Protein AF-A0A959CDX4-F1 (afdb_monomer_lite)

Structure (mmCIF, N/CA/C/O backbone):
data_AF-A0A959CDX4-F1
#
_entry.id   AF-A0A959CDX4-F1
#
loop_
_atom_site.group_PDB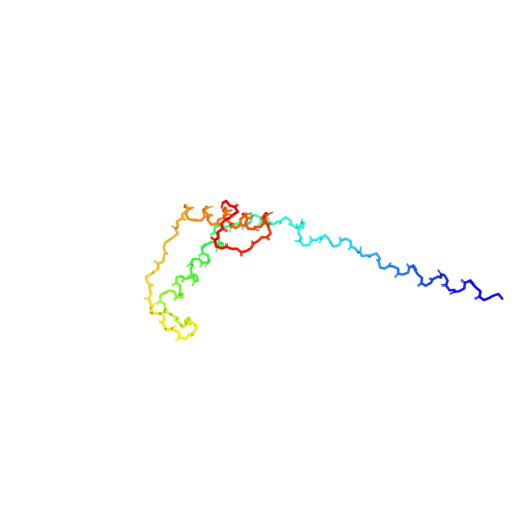
_atom_site.id
_atom_site.type_symbol
_atom_site.label_atom_id
_atom_site.label_alt_id
_atom_site.label_comp_id
_atom_site.label_asym_id
_atom_site.label_entity_id
_atom_site.label_seq_id
_atom_site.pdbx_PDB_ins_code
_atom_site.Cartn_x
_atom_site.Cartn_y
_atom_site.Cartn_z
_atom_site.occupancy
_atom_site.B_iso_or_equiv
_atom_site.auth_seq_id
_atom_site.auth_comp_id
_atom_site.auth_asym_id
_atom_site.auth_atom_id
_atom_site.pdbx_PDB_model_num
ATOM 1 N N . MET A 1 1 ? 0.668 -11.144 -73.206 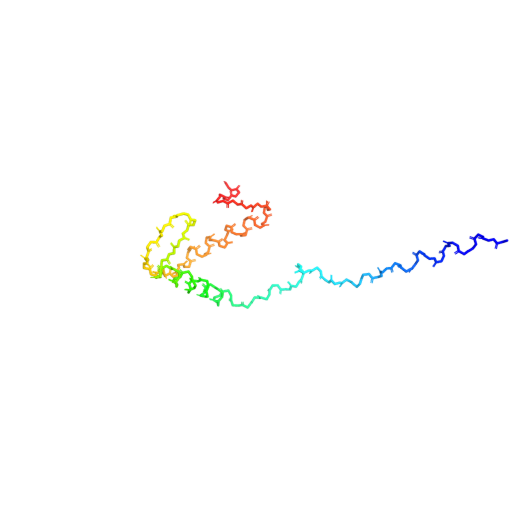1.00 53.12 1 MET A N 1
ATOM 2 C CA . MET A 1 1 ? 1.138 -10.117 -72.253 1.00 53.12 1 MET A CA 1
ATOM 3 C C . MET A 1 1 ? 0.397 -10.267 -70.920 1.00 53.12 1 MET A C 1
ATOM 5 O O . MET A 1 1 ? -0.545 -9.520 -70.701 1.00 53.12 1 MET A O 1
ATOM 9 N N . PRO A 1 2 ? 0.733 -11.250 -70.057 1.00 49.38 2 PRO A N 1
ATOM 10 C CA . PRO A 1 2 ? 0.007 -11.471 -68.804 1.00 49.38 2 PRO A CA 1
ATOM 11 C C . PRO A 1 2 ? 0.855 -11.230 -67.539 1.00 49.38 2 PRO A C 1
ATOM 13 O O . PRO A 1 2 ? 0.469 -11.658 -66.462 1.00 49.38 2 PRO A O 1
ATOM 16 N N . THR A 1 3 ? 2.011 -10.565 -67.634 1.00 53.44 3 THR A N 1
ATOM 17 C CA . THR A 1 3 ? 2.922 -10.372 -66.487 1.00 53.44 3 THR A CA 1
ATOM 18 C C . THR A 1 3 ? 2.724 -9.061 -65.723 1.00 53.44 3 THR A C 1
ATOM 20 O O . THR A 1 3 ? 3.340 -8.879 -64.681 1.00 53.44 3 THR A O 1
ATOM 23 N N . VAL A 1 4 ? 1.853 -8.153 -66.179 1.00 54.25 4 VAL A N 1
ATOM 24 C CA . VAL A 1 4 ? 1.696 -6.825 -65.547 1.00 54.25 4 VAL A CA 1
ATOM 25 C C . VAL A 1 4 ? 0.648 -6.814 -64.419 1.00 54.25 4 VAL A C 1
ATOM 27 O O . VAL A 1 4 ? 0.683 -5.937 -63.563 1.00 54.25 4 VAL A O 1
ATOM 30 N N . LEU A 1 5 ? -0.248 -7.807 -64.338 1.00 53.25 5 LEU A N 1
ATOM 31 C CA . LEU A 1 5 ? -1.352 -7.801 -63.361 1.00 53.25 5 LEU A CA 1
ATOM 32 C C . LEU A 1 5 ? -1.052 -8.447 -61.996 1.00 53.25 5 LEU A C 1
ATOM 34 O O . LEU A 1 5 ? -1.934 -8.454 -61.144 1.00 53.25 5 LEU A O 1
ATOM 38 N N . LEU A 1 6 ? 0.159 -8.962 -61.750 1.00 50.91 6 LEU A N 1
ATOM 39 C CA . LEU A 1 6 ? 0.504 -9.562 -60.449 1.00 50.91 6 LEU A CA 1
ATOM 40 C C . LEU A 1 6 ? 1.226 -8.603 -59.484 1.00 50.91 6 LEU A C 1
ATOM 42 O O . LEU A 1 6 ? 1.453 -8.963 -58.335 1.00 50.91 6 LEU A O 1
ATOM 46 N N . PHE A 1 7 ? 1.578 -7.388 -59.919 1.00 52.66 7 PHE A N 1
ATOM 47 C CA . PHE A 1 7 ? 2.364 -6.444 -59.106 1.00 52.66 7 PHE A CA 1
ATOM 48 C C . PHE A 1 7 ? 1.547 -5.311 -58.461 1.00 52.66 7 PHE A C 1
ATOM 50 O O . PHE A 1 7 ? 2.089 -4.529 -57.688 1.00 52.66 7 PHE A O 1
ATOM 57 N N . ALA A 1 8 ? 0.242 -5.217 -58.739 1.00 53.41 8 ALA A N 1
ATOM 58 C CA . ALA A 1 8 ? -0.607 -4.136 -58.223 1.00 53.41 8 ALA A CA 1
ATOM 59 C C . ALA A 1 8 ? -1.378 -4.490 -56.934 1.00 53.41 8 ALA A C 1
ATOM 61 O O . ALA A 1 8 ? -2.006 -3.617 -56.343 1.00 53.41 8 ALA A O 1
ATOM 62 N N . LEU A 1 9 ? -1.314 -5.741 -56.460 1.00 54.28 9 LEU A N 1
ATOM 63 C CA . LEU A 1 9 ? -2.009 -6.198 -55.246 1.00 54.28 9 LEU A CA 1
ATOM 64 C C . LEU A 1 9 ? -1.073 -6.326 -54.026 1.00 54.28 9 LEU A C 1
ATOM 66 O O . LEU A 1 9 ? -1.323 -7.126 -53.134 1.00 54.28 9 LEU A O 1
ATOM 70 N N . ALA A 1 10 ? 0.022 -5.561 -53.997 1.00 56.72 10 ALA A N 1
ATOM 71 C CA . ALA A 1 10 ? 0.967 -5.512 -52.873 1.00 56.72 10 ALA A CA 1
ATOM 72 C C . ALA A 1 10 ? 1.058 -4.122 -52.208 1.00 56.72 10 ALA A C 1
ATOM 74 O O . ALA A 1 10 ? 1.869 -3.929 -51.309 1.00 56.72 10 ALA A O 1
ATOM 75 N N . LEU A 1 11 ? 0.238 -3.150 -52.636 1.00 57.56 11 LEU A N 1
ATOM 76 C CA . LEU A 1 11 ? 0.255 -1.775 -52.111 1.00 57.56 11 LEU A CA 1
ATOM 77 C C . LEU A 1 11 ? -0.997 -1.379 -51.312 1.00 57.56 11 LEU A C 1
ATOM 79 O O . LEU A 1 11 ? -1.047 -0.267 -50.802 1.00 57.56 11 LEU A O 1
ATOM 83 N N . LEU A 1 12 ? -1.947 -2.296 -51.073 1.00 54.59 12 LEU A N 1
ATOM 84 C CA . LEU A 1 12 ? -2.836 -2.195 -49.901 1.00 54.59 12 LEU A CA 1
ATOM 85 C C . LEU A 1 12 ? -2.094 -2.694 -48.647 1.00 54.59 12 LEU A C 1
ATOM 87 O O . LEU A 1 12 ? -2.584 -3.510 -47.871 1.00 54.59 12 LEU A O 1
ATOM 91 N N . ALA A 1 13 ? -0.868 -2.207 -48.462 1.00 52.81 13 ALA A N 1
ATOM 92 C CA . ALA A 1 13 ? -0.248 -2.196 -47.156 1.00 52.81 13 ALA A CA 1
ATOM 93 C C . ALA A 1 13 ? -1.078 -1.226 -46.313 1.00 52.81 13 ALA A C 1
ATOM 95 O O . ALA A 1 13 ? -1.202 -0.050 -46.652 1.00 52.81 13 ALA A O 1
ATOM 96 N N . CYS A 1 14 ? -1.697 -1.725 -45.246 1.00 50.00 14 CYS A N 1
ATOM 97 C CA . CYS A 1 14 ? -2.297 -0.867 -44.243 1.00 50.00 14 CYS A CA 1
ATOM 98 C C . CYS A 1 14 ? -1.223 0.120 -43.772 1.00 50.00 14 CYS A C 1
ATOM 100 O O . CYS A 1 14 ? -0.290 -0.281 -43.076 1.00 50.00 14 CYS A O 1
ATOM 102 N N . SER A 1 15 ? -1.354 1.404 -44.109 1.00 57.44 15 SER A N 1
ATOM 103 C CA . SER A 1 15 ? -0.799 2.446 -43.255 1.00 57.44 15 SER A CA 1
ATOM 104 C C . SER A 1 15 ? -1.489 2.256 -41.916 1.00 57.44 15 SER A C 1
ATOM 106 O O . SER A 1 15 ? -2.644 2.642 -41.745 1.00 57.44 15 SER A O 1
ATOM 108 N N . LYS A 1 16 ? -0.827 1.545 -41.001 1.00 50.75 16 LYS A N 1
ATOM 109 C CA . LYS A 1 16 ? -1.197 1.545 -39.595 1.00 50.75 16 LYS A CA 1
ATOM 110 C C . LYS A 1 16 ? -1.146 3.030 -39.230 1.00 50.75 16 LYS A C 1
ATOM 112 O O . LYS A 1 16 ? -0.061 3.600 -39.342 1.00 50.75 16 LYS A O 1
ATOM 117 N N 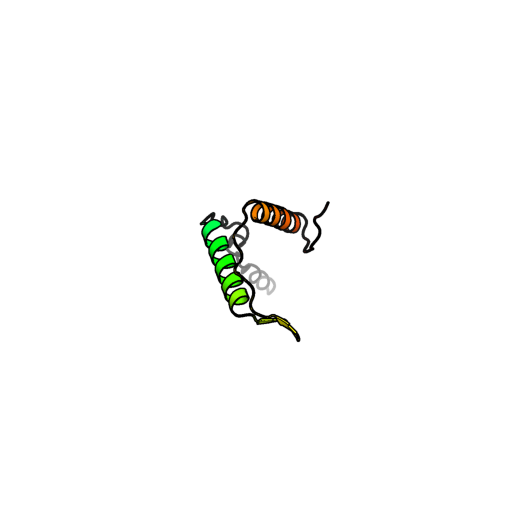. PRO A 1 17 ? -2.271 3.702 -38.920 1.00 51.53 17 PRO A N 1
ATOM 118 C CA . PRO A 1 17 ? -2.136 4.971 -38.233 1.00 51.53 17 PRO A CA 1
ATOM 119 C C . PRO A 1 17 ? -1.255 4.657 -37.028 1.00 51.53 17 PRO A C 1
ATOM 121 O O . PRO A 1 17 ? -1.483 3.629 -36.376 1.00 51.53 17 PRO A O 1
ATOM 124 N N . ASP A 1 18 ? -0.214 5.454 -36.805 1.00 56.12 18 ASP A N 1
ATOM 125 C CA . ASP A 1 18 ? 0.535 5.433 -35.558 1.00 56.12 18 ASP A CA 1
ATOM 126 C C . ASP A 1 18 ? -0.464 5.786 -34.452 1.00 56.12 18 ASP A C 1
ATOM 128 O O . ASP A 1 18 ? -0.618 6.929 -34.034 1.00 56.12 18 ASP A O 1
ATOM 132 N N . LEU A 1 19 ? -1.239 4.785 -34.035 1.00 49.59 19 LEU A N 1
ATOM 133 C CA . LEU A 1 19 ? -1.841 4.740 -32.730 1.00 49.59 19 LEU A CA 1
ATOM 134 C C . LEU A 1 19 ? -0.619 4.726 -3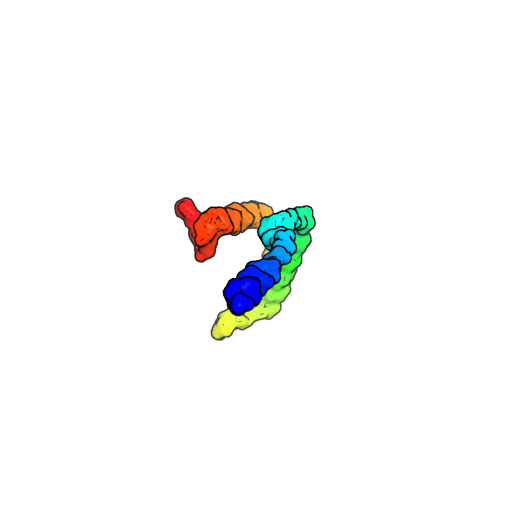1.838 1.00 49.59 19 LEU A C 1
ATOM 136 O O . LEU A 1 19 ? 0.077 3.706 -31.774 1.00 49.59 19 LEU A O 1
ATOM 140 N N . ALA A 1 20 ? -0.317 5.897 -31.278 1.00 55.28 20 ALA A N 1
ATOM 141 C CA . ALA A 1 20 ? 0.643 6.048 -30.210 1.00 55.28 20 ALA A CA 1
ATOM 142 C C . ALA A 1 20 ? 0.549 4.805 -29.325 1.00 55.28 20 ALA A C 1
ATOM 144 O O . ALA A 1 20 ? -0.546 4.339 -28.983 1.00 55.28 20 ALA A O 1
ATOM 145 N N . SER A 1 21 ? 1.705 4.201 -29.065 1.00 54.12 21 SER A N 1
ATOM 146 C CA . SER A 1 21 ? 1.784 3.087 -28.136 1.00 54.12 21 SER A CA 1
ATOM 147 C C . SER A 1 21 ? 1.016 3.485 -26.870 1.00 54.12 21 SER A C 1
ATOM 149 O O . SER A 1 21 ? 1.197 4.614 -26.414 1.00 54.12 21 SER A O 1
ATOM 151 N N . PRO A 1 22 ? 0.215 2.600 -26.246 1.00 53.88 22 PRO A N 1
ATOM 152 C CA . PRO A 1 22 ? -0.412 2.894 -24.952 1.00 53.88 22 PRO A CA 1
ATOM 153 C C . PRO A 1 22 ? 0.603 3.286 -23.859 1.00 53.88 22 PRO A C 1
ATOM 155 O O . PRO A 1 22 ? 0.214 3.651 -22.757 1.00 53.88 22 PRO A O 1
ATOM 158 N N . ALA A 1 23 ? 1.902 3.159 -24.153 1.00 56.81 23 ALA A N 1
ATOM 159 C CA . ALA A 1 23 ? 3.028 3.561 -23.329 1.00 56.81 23 ALA A CA 1
ATOM 160 C C . ALA A 1 23 ? 3.437 5.047 -23.449 1.00 56.81 23 ALA A C 1
ATOM 162 O O . ALA A 1 23 ? 4.222 5.486 -22.615 1.00 56.81 23 ALA A O 1
ATOM 163 N N . ASP A 1 24 ? 2.945 5.799 -24.444 1.00 56.12 24 ASP A N 1
ATOM 164 C CA . ASP A 1 24 ? 3.271 7.228 -24.648 1.00 56.12 24 ASP A CA 1
ATOM 165 C C . ASP A 1 24 ? 2.146 8.183 -24.224 1.00 56.12 24 ASP A C 1
ATOM 167 O O . ASP A 1 24 ? 2.311 9.404 -24.276 1.00 56.12 24 ASP A O 1
ATOM 171 N N . GLU A 1 25 ? 1.007 7.657 -23.765 1.00 55.25 25 GLU A N 1
ATOM 172 C CA . GLU A 1 25 ? 0.025 8.499 -23.088 1.00 55.25 25 GLU A CA 1
ATOM 173 C C . GLU A 1 25 ? 0.666 9.021 -21.795 1.00 55.25 25 GLU A C 1
ATOM 175 O O . GLU A 1 25 ? 1.180 8.217 -21.004 1.00 55.25 25 GLU A O 1
ATOM 180 N N . PRO A 1 26 ? 0.664 10.346 -21.547 1.00 50.12 26 PRO A N 1
ATOM 181 C CA . PRO A 1 26 ? 1.106 10.867 -20.270 1.00 50.12 26 PRO A CA 1
ATOM 182 C C . PRO A 1 26 ? 0.244 10.185 -19.215 1.00 50.12 26 PRO A C 1
ATOM 184 O O . PRO A 1 26 ? -0.968 10.396 -19.174 1.00 50.12 26 PRO A O 1
ATOM 187 N N . VAL A 1 27 ? 0.863 9.328 -18.392 1.00 54.00 27 VAL A N 1
ATOM 188 C CA . VAL A 1 27 ? 0.238 8.811 -17.176 1.00 54.00 27 VAL A CA 1
ATOM 189 C C . VAL A 1 27 ? -0.270 10.039 -16.456 1.00 54.00 27 VAL A C 1
ATOM 191 O O . VAL A 1 27 ? 0.518 10.850 -15.967 1.00 54.00 27 VAL A O 1
ATOM 194 N N . ALA A 1 28 ? -1.588 10.208 -16.503 1.00 51.62 28 ALA A N 1
ATOM 195 C CA . ALA A 1 28 ? -2.266 11.309 -15.879 1.00 51.62 28 ALA A CA 1
ATOM 196 C C . ALA A 1 28 ? -1.806 11.308 -14.422 1.00 51.62 28 ALA A C 1
ATOM 198 O O . ALA A 1 28 ? -2.077 10.378 -13.658 1.00 51.62 28 ALA A O 1
ATOM 199 N N . THR A 1 29 ? -1.019 12.318 -14.066 1.00 50.06 29 THR A N 1
ATOM 200 C CA . THR A 1 29 ? -0.649 12.645 -12.696 1.00 50.06 29 THR A CA 1
ATOM 201 C C . THR A 1 29 ? -1.881 13.218 -12.015 1.00 50.06 29 THR A C 1
ATOM 203 O O . THR A 1 29 ? -1.903 14.375 -11.622 1.00 50.06 29 THR A O 1
ATOM 206 N N . GLU A 1 30 ? -2.927 12.413 -11.921 1.00 50.75 30 GLU A N 1
ATOM 207 C CA . GLU A 1 30 ? -4.155 12.741 -11.226 1.00 50.75 30 GLU A CA 1
ATOM 208 C C . GLU A 1 30 ? -4.152 11.873 -9.964 1.00 50.75 30 GLU A C 1
ATOM 210 O O . GLU A 1 30 ? -4.316 10.654 -10.003 1.00 50.75 30 GLU A O 1
ATOM 215 N N . GLU A 1 31 ? -3.873 12.516 -8.830 1.00 54.19 31 GLU A N 1
ATOM 216 C CA . GLU A 1 31 ? -4.291 12.058 -7.506 1.00 54.19 31 GLU A CA 1
ATOM 217 C C . GLU A 1 31 ? -3.819 10.654 -7.072 1.00 54.19 31 GLU A C 1
ATOM 219 O O . GLU A 1 31 ? -4.614 9.786 -6.701 1.00 54.19 31 GLU A O 1
ATOM 224 N N . SER A 1 32 ? -2.500 10.437 -6.962 1.00 57.69 32 SER A N 1
ATOM 225 C CA . SER A 1 32 ? -1.984 9.248 -6.244 1.00 57.69 32 SER A CA 1
ATOM 226 C C . SER A 1 32 ? -2.548 9.126 -4.812 1.00 57.69 32 SER A C 1
ATOM 228 O O . SER A 1 32 ? -2.672 8.020 -4.285 1.00 57.69 32 SER A O 1
ATOM 230 N N . GLY A 1 33 ? -2.953 10.250 -4.201 1.00 62.16 33 GLY A N 1
ATOM 231 C CA . GLY A 1 33 ? -3.636 10.289 -2.906 1.00 62.16 33 GLY A CA 1
ATOM 232 C C . GLY A 1 33 ? -5.050 9.697 -2.937 1.00 62.16 33 GLY A C 1
ATOM 233 O O . GLY A 1 33 ? -5.453 9.035 -1.977 1.00 62.16 33 GLY A O 1
ATOM 234 N N . GLY A 1 34 ? -5.775 9.859 -4.048 1.00 84.44 34 GLY A N 1
ATOM 235 C CA . GLY A 1 34 ? -7.105 9.284 -4.240 1.00 84.44 34 GLY A CA 1
ATOM 236 C C . GLY A 1 34 ? -7.051 7.764 -4.362 1.00 84.44 34 GLY A C 1
ATOM 237 O O . GLY A 1 34 ? -7.796 7.063 -3.674 1.00 84.44 34 GLY A O 1
ATOM 238 N N . LEU A 1 35 ? -6.123 7.247 -5.173 1.00 88.88 35 LEU A N 1
ATOM 239 C CA . LEU A 1 35 ? -5.946 5.803 -5.349 1.00 88.88 35 LEU A CA 1
ATOM 240 C C . LEU A 1 35 ? -5.461 5.118 -4.063 1.00 88.88 35 LEU A C 1
ATOM 242 O O . LEU A 1 35 ? -5.986 4.073 -3.684 1.00 88.88 35 LEU A O 1
ATOM 246 N N . ALA A 1 36 ? -4.491 5.715 -3.364 1.00 91.25 36 ALA A N 1
ATOM 247 C CA . ALA A 1 36 ? -3.983 5.187 -2.098 1.00 91.25 36 ALA A CA 1
ATOM 248 C C . ALA A 1 36 ? -5.085 5.074 -1.032 1.00 91.25 36 ALA A C 1
ATOM 250 O O . ALA A 1 36 ? -5.191 4.053 -0.348 1.00 91.25 36 ALA A O 1
ATOM 251 N N . SER A 1 37 ? -5.923 6.108 -0.922 1.00 93.62 37 SER A N 1
ATOM 252 C CA . SER A 1 37 ? -7.054 6.135 0.010 1.00 93.62 37 SER A CA 1
ATOM 253 C C . SER A 1 37 ? -8.088 5.060 -0.322 1.00 93.62 37 SER A C 1
ATOM 255 O O . SER A 1 37 ? -8.518 4.336 0.574 1.00 93.62 37 SER A O 1
ATOM 257 N N . GLN A 1 38 ? -8.438 4.908 -1.604 1.00 96.38 38 GLN A N 1
ATOM 258 C CA . GLN A 1 38 ? -9.365 3.868 -2.064 1.00 96.38 38 GLN A CA 1
ATOM 259 C C . GLN A 1 38 ? -8.821 2.466 -1.771 1.00 96.38 38 GLN A C 1
ATOM 261 O O . GLN A 1 38 ? -9.512 1.651 -1.167 1.00 96.38 38 GLN A O 1
ATOM 266 N N . MET A 1 39 ? -7.555 2.206 -2.106 1.00 96.31 39 MET A N 1
ATOM 267 C CA . MET A 1 39 ? -6.908 0.923 -1.821 1.00 96.31 39 MET A CA 1
ATOM 268 C C . MET A 1 39 ? -6.938 0.593 -0.321 1.00 96.31 39 MET A C 1
ATOM 270 O O . MET A 1 39 ? -7.274 -0.529 0.056 1.00 96.31 39 MET A O 1
ATOM 274 N N . LEU A 1 40 ? -6.598 1.554 0.548 1.00 97.75 40 LEU A N 1
ATOM 275 C CA . LEU A 1 40 ? -6.624 1.334 1.996 1.00 97.75 40 LEU A CA 1
ATOM 276 C C . LEU A 1 40 ? -8.047 1.069 2.511 1.00 97.75 40 LEU A C 1
ATOM 278 O O . LEU A 1 40 ? -8.217 0.212 3.379 1.00 97.75 40 LEU A O 1
ATOM 282 N N . ALA A 1 41 ? -9.051 1.775 1.984 1.00 97.75 41 ALA A N 1
ATOM 283 C CA . ALA A 1 41 ? -10.448 1.576 2.360 1.00 97.75 41 ALA A CA 1
ATOM 284 C C . ALA A 1 41 ? -10.919 0.147 2.047 1.00 97.75 41 ALA A C 1
ATOM 286 O O . ALA A 1 41 ? -11.436 -0.529 2.934 1.00 97.75 41 ALA A O 1
ATOM 287 N N . GLU A 1 42 ? -10.651 -0.348 0.838 1.00 97.75 42 GLU A N 1
ATOM 288 C CA . GLU A 1 42 ? -11.015 -1.713 0.431 1.00 97.75 42 GLU A CA 1
ATOM 289 C C . GLU A 1 42 ? -10.287 -2.782 1.259 1.00 97.75 42 GLU A C 1
ATOM 291 O O . GLU A 1 42 ? -10.883 -3.764 1.714 1.00 97.75 42 GLU A O 1
ATOM 296 N N . VAL A 1 43 ? -8.993 -2.575 1.531 1.00 97.00 43 VAL A N 1
ATOM 297 C CA . VAL A 1 43 ? -8.224 -3.472 2.408 1.00 97.00 43 VAL A CA 1
ATOM 298 C C . VAL A 1 43 ? -8.829 -3.504 3.811 1.00 97.00 43 VAL A C 1
ATOM 300 O O . VAL A 1 43 ? -8.971 -4.582 4.391 1.00 97.00 43 VAL A O 1
ATOM 303 N N . ASN A 1 44 ? -9.198 -2.351 4.366 1.00 98.25 44 ASN A N 1
ATOM 304 C CA . ASN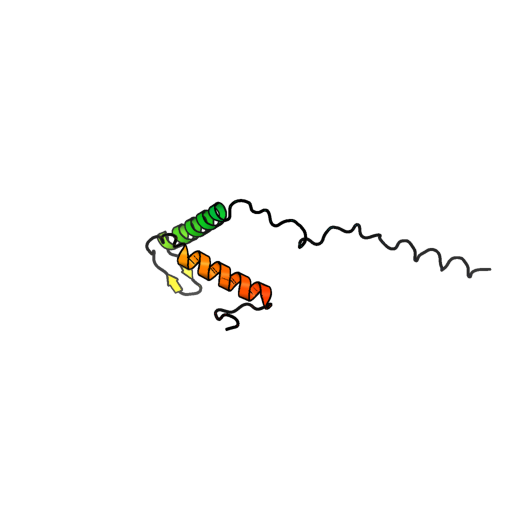 A 1 44 ? -9.796 -2.281 5.695 1.00 98.25 44 ASN A CA 1
ATOM 305 C C . ASN A 1 44 ? -11.192 -2.915 5.742 1.00 98.25 44 ASN A C 1
ATOM 307 O O . ASN A 1 44 ? -11.465 -3.641 6.694 1.00 98.25 44 ASN A O 1
ATOM 311 N N . ALA A 1 45 ? -12.015 -2.766 4.701 1.00 97.75 45 ALA A N 1
ATOM 312 C CA . ALA A 1 45 ? -13.315 -3.436 4.616 1.00 97.75 45 ALA A CA 1
ATOM 313 C C . ALA A 1 45 ? -13.184 -4.974 4.680 1.00 97.75 45 ALA A C 1
ATOM 315 O O . ALA A 1 45 ? -13.911 -5.648 5.419 1.00 97.75 45 ALA A O 1
ATOM 316 N N . LEU A 1 46 ? -12.205 -5.546 3.967 1.00 96.81 46 LEU A N 1
ATOM 317 C CA . LEU A 1 46 ? -11.902 -6.982 4.044 1.00 96.81 46 LEU A CA 1
ATOM 318 C C . LEU A 1 46 ? -11.340 -7.394 5.410 1.00 96.81 46 LEU A C 1
ATOM 320 O O . LEU A 1 46 ? -11.657 -8.472 5.916 1.00 96.81 46 LEU A O 1
ATOM 324 N N . ARG A 1 47 ? -10.498 -6.555 6.025 1.00 97.94 47 ARG A N 1
ATOM 325 C CA . ARG A 1 47 ? -9.946 -6.833 7.358 1.00 97.94 47 ARG A CA 1
ATOM 326 C C . ARG A 1 47 ? -11.032 -6.859 8.421 1.00 97.94 47 ARG A C 1
ATOM 328 O O . ARG A 1 47 ? -11.040 -7.781 9.226 1.00 97.94 47 ARG A O 1
ATOM 335 N N . GLU A 1 48 ? -11.945 -5.898 8.412 1.00 97.94 48 GLU A N 1
ATOM 336 C CA . GLU A 1 48 ? -13.017 -5.788 9.407 1.00 97.94 48 GLU A CA 1
ATOM 337 C C . GLU A 1 48 ? -14.013 -6.948 9.335 1.00 97.94 48 GLU A C 1
ATOM 339 O O . GLU A 1 48 ? -14.537 -7.381 10.358 1.00 97.94 48 GLU A O 1
ATOM 344 N N . THR A 1 49 ? -14.252 -7.486 8.140 1.00 97.06 49 THR A N 1
ATOM 345 C CA . THR A 1 49 ? -15.188 -8.602 7.935 1.00 97.06 49 THR A CA 1
ATOM 346 C C . THR A 1 49 ? -14.533 -9.976 8.099 1.00 97.06 49 THR A C 1
ATOM 348 O O . THR A 1 49 ? -15.210 -10.947 8.449 1.00 97.06 49 THR A O 1
ATOM 351 N N . GLY A 1 50 ? -13.214 -10.068 7.907 1.00 95.56 50 GLY A N 1
ATOM 352 C CA . GLY A 1 50 ? -12.517 -11.346 7.790 1.00 95.56 50 GLY A CA 1
ATOM 353 C C . GLY A 1 50 ? -12.825 -12.035 6.457 1.00 95.56 50 GLY A C 1
ATOM 354 O O . GLY A 1 50 ? -13.766 -11.693 5.741 1.00 95.56 50 GLY A O 1
ATOM 355 N N . CYS A 1 51 ? -12.013 -13.019 6.077 1.00 95.81 51 CYS A N 1
ATOM 356 C CA . CYS A 1 51 ? -12.193 -13.697 4.795 1.00 95.81 51 CYS A CA 1
ATOM 357 C C . CYS A 1 51 ? -11.619 -15.114 4.781 1.00 95.81 51 CYS A C 1
ATOM 359 O O . CYS A 1 51 ? -10.821 -15.519 5.629 1.00 95.81 51 CYS A O 1
ATOM 361 N N . ARG A 1 52 ? -12.029 -15.896 3.779 1.00 96.50 52 ARG A N 1
ATOM 362 C CA . ARG A 1 52 ? -11.431 -17.200 3.496 1.00 96.50 52 ARG A CA 1
ATOM 363 C C . ARG A 1 52 ? -10.294 -17.029 2.489 1.00 96.50 52 ARG A C 1
ATOM 365 O O . ARG A 1 52 ? -10.538 -16.769 1.316 1.00 96.50 52 ARG A O 1
ATOM 372 N N . CYS A 1 53 ? -9.057 -17.210 2.942 1.00 92.62 53 CYS A N 1
ATOM 373 C CA . CYS A 1 53 ? -7.863 -17.176 2.100 1.00 92.62 53 CYS A CA 1
ATOM 374 C C . CYS A 1 53 ? -7.476 -18.612 1.723 1.00 92.62 53 CYS A C 1
ATOM 376 O O . CYS A 1 53 ? -6.877 -19.344 2.517 1.00 92.62 53 CYS A O 1
ATOM 378 N N . GLY A 1 54 ? -7.864 -19.044 0.521 1.00 94.12 54 GLY A N 1
ATOM 379 C CA . GLY A 1 54 ? -7.701 -20.432 0.084 1.00 94.12 54 GLY A CA 1
ATOM 380 C C . GLY A 1 54 ? -8.531 -21.392 0.944 1.00 94.12 54 GLY A C 1
ATOM 381 O O . GLY A 1 54 ? -9.755 -21.288 1.021 1.00 94.12 54 GLY A O 1
ATOM 382 N N . THR A 1 55 ? -7.882 -22.339 1.620 1.00 96.69 55 THR A N 1
ATOM 383 C CA . THR A 1 55 ? -8.570 -23.285 2.516 1.00 96.69 55 THR A CA 1
ATOM 384 C C . THR A 1 55 ? -8.711 -22.780 3.952 1.00 96.69 55 THR A C 1
ATOM 386 O O . THR A 1 55 ? -9.458 -23.385 4.721 1.00 96.69 55 THR A O 1
ATOM 389 N N . ARG A 1 56 ? -8.053 -21.672 4.318 1.00 97.69 56 ARG A N 1
ATOM 390 C CA . ARG A 1 56 ? -7.986 -21.168 5.694 1.00 97.69 56 ARG A CA 1
ATOM 391 C C . ARG A 1 56 ? -8.949 -20.005 5.926 1.00 97.69 56 ARG A C 1
ATOM 393 O O . ARG A 1 56 ? -9.010 -19.071 5.133 1.00 97.69 56 ARG A O 1
ATOM 400 N N . TRP A 1 57 ? -9.657 -20.040 7.053 1.00 97.25 57 TRP A N 1
ATOM 401 C CA . TRP A 1 57 ? -10.399 -18.886 7.560 1.00 97.25 57 TRP A CA 1
ATOM 402 C C . TRP A 1 57 ? -9.458 -17.911 8.276 1.00 97.25 57 TRP A C 1
ATOM 404 O O . TRP A 1 57 ? -8.681 -18.320 9.145 1.00 97.25 57 TRP A O 1
ATOM 414 N N . MET A 1 58 ? -9.539 -16.634 7.908 1.00 97.19 58 MET A N 1
ATOM 415 C CA . MET A 1 58 ? -8.845 -15.523 8.550 1.00 97.19 58 MET A CA 1
ATOM 416 C C . MET A 1 58 ? -9.899 -14.657 9.259 1.00 97.19 58 MET A C 1
ATOM 418 O O . MET A 1 58 ? -10.747 -14.079 8.577 1.00 97.19 58 MET A O 1
ATOM 422 N N . PRO A 1 59 ? -9.898 -14.590 10.605 1.00 97.88 59 PRO A N 1
ATOM 423 C CA . PRO A 1 59 ? -10.904 -13.834 11.346 1.00 97.88 59 PRO A CA 1
ATOM 424 C C . PRO A 1 59 ? -10.753 -12.316 11.134 1.00 97.88 59 PRO A C 1
ATOM 426 O O . PRO A 1 59 ? -9.684 -11.872 10.702 1.00 97.88 59 PRO A O 1
ATOM 429 N N . PRO A 1 60 ? -11.789 -11.526 11.483 1.00 98.38 60 PRO A N 1
ATOM 430 C CA . PRO A 1 60 ? -11.719 -10.070 11.524 1.00 98.38 60 PRO A CA 1
ATOM 431 C C . PRO A 1 60 ? -10.458 -9.529 12.209 1.00 98.38 60 PRO A C 1
ATOM 433 O O . PRO A 1 60 ? -10.027 -10.041 13.246 1.00 98.38 60 PRO A O 1
ATOM 436 N N . ALA A 1 61 ? -9.891 -8.465 11.648 1.00 98.00 61 ALA A N 1
ATOM 437 C CA . ALA A 1 61 ? -8.710 -7.771 12.137 1.00 98.00 61 ALA A CA 1
ATOM 438 C C . ALA A 1 61 ? -8.943 -6.247 12.171 1.00 98.00 61 ALA A C 1
ATOM 440 O O . ALA A 1 61 ? -9.671 -5.725 11.328 1.00 98.00 61 ALA A O 1
ATOM 441 N N . PRO A 1 62 ? -8.294 -5.505 13.092 1.00 98.31 62 PRO A N 1
ATOM 442 C CA . PRO A 1 62 ? -8.439 -4.051 13.167 1.00 98.31 62 PRO A CA 1
ATOM 443 C C . PRO A 1 62 ? -8.024 -3.341 11.873 1.00 98.31 62 PRO A C 1
ATOM 445 O O . PRO A 1 62 ? -7.091 -3.786 11.193 1.00 98.31 62 PRO A O 1
ATOM 448 N N . ALA A 1 63 ? -8.660 -2.210 11.571 1.00 98.06 63 ALA A N 1
ATOM 449 C CA . ALA A 1 63 ? -8.293 -1.356 10.446 1.00 98.06 63 ALA A CA 1
ATOM 450 C C . ALA A 1 63 ? -6.831 -0.874 10.538 1.00 98.06 63 ALA A C 1
ATOM 452 O O . ALA A 1 63 ? -6.300 -0.610 11.620 1.00 98.06 63 ALA A O 1
ATOM 453 N N . LEU A 1 64 ? -6.173 -0.770 9.386 1.00 98.12 64 LEU A N 1
ATOM 454 C CA . LEU A 1 64 ? -4.841 -0.194 9.242 1.00 98.12 64 LEU A CA 1
ATOM 455 C C . LEU A 1 64 ? -4.932 1.319 9.045 1.00 98.12 64 LEU A C 1
ATOM 457 O O . LEU A 1 64 ? -5.869 1.825 8.424 1.00 98.12 64 LEU A O 1
ATOM 461 N N . SER A 1 65 ? -3.903 2.026 9.504 1.00 97.25 65 SER A N 1
ATOM 462 C CA . SER A 1 65 ? -3.666 3.429 9.177 1.00 97.25 65 SER A CA 1
ATOM 463 C C . SER A 1 65 ? -2.585 3.563 8.106 1.00 97.25 65 SER A C 1
ATOM 465 O O . SER A 1 65 ? -1.668 2.744 8.000 1.00 97.25 65 SER A O 1
ATOM 467 N N . TRP A 1 66 ? -2.690 4.614 7.295 1.00 96.50 66 TRP A N 1
ATOM 468 C CA . TRP A 1 66 ? -1.681 4.915 6.287 1.00 96.50 66 TRP A CA 1
ATOM 469 C C . TRP A 1 66 ? -0.351 5.327 6.929 1.00 96.50 66 TRP A C 1
ATOM 471 O O . TRP A 1 66 ? -0.323 6.087 7.898 1.00 96.50 66 TRP A O 1
ATOM 481 N N . ASN A 1 67 ? 0.763 4.883 6.343 1.00 96.69 67 ASN A N 1
ATOM 482 C CA . ASN A 1 67 ? 2.104 5.307 6.732 1.00 96.69 67 ASN A CA 1
ATOM 483 C C . ASN A 1 67 ? 2.898 5.760 5.500 1.00 96.69 67 ASN A C 1
ATOM 485 O O . ASN A 1 67 ? 3.252 4.959 4.634 1.00 96.69 67 ASN A O 1
ATOM 489 N N . THR A 1 68 ? 3.231 7.050 5.452 1.00 95.12 68 THR A N 1
ATOM 490 C CA . THR A 1 68 ? 3.923 7.666 4.311 1.00 95.12 68 THR A CA 1
ATOM 491 C C . THR A 1 68 ? 5.321 7.092 4.067 1.00 95.12 68 THR A C 1
ATOM 493 O O . THR A 1 68 ? 5.758 7.018 2.919 1.00 95.12 68 THR A O 1
ATOM 496 N N . GLN A 1 69 ? 6.032 6.648 5.109 1.00 97.56 69 GLN A N 1
ATOM 497 C CA . GLN A 1 69 ? 7.355 6.036 4.945 1.00 97.56 69 GLN A CA 1
ATOM 498 C C . GLN A 1 69 ? 7.244 4.677 4.243 1.00 97.56 69 GLN A C 1
ATOM 500 O O . GLN A 1 69 ? 7.983 4.422 3.293 1.00 97.56 69 GLN A O 1
ATOM 505 N N . LEU A 1 70 ? 6.269 3.852 4.640 1.00 97.12 70 LEU A N 1
ATOM 506 C CA . LEU A 1 70 ? 5.998 2.567 3.985 1.00 97.12 70 LEU A CA 1
ATOM 507 C C . LEU A 1 70 ? 5.542 2.753 2.535 1.00 97.12 70 LEU A C 1
ATOM 509 O O . LEU A 1 70 ? 6.018 2.048 1.651 1.00 97.12 70 LEU A O 1
ATOM 513 N N . ALA A 1 71 ? 4.687 3.742 2.269 1.00 95.56 71 ALA A N 1
ATOM 514 C CA . ALA A 1 71 ? 4.252 4.060 0.911 1.00 95.56 71 ALA A CA 1
ATOM 515 C C . ALA A 1 71 ? 5.423 4.469 0.003 1.00 95.56 71 ALA A C 1
ATOM 517 O O . ALA A 1 71 ? 5.540 4.007 -1.133 1.00 95.56 71 ALA A O 1
ATOM 518 N N . ASN A 1 72 ? 6.331 5.303 0.518 1.00 95.81 72 ASN A N 1
ATOM 519 C CA . ASN A 1 72 ? 7.533 5.700 -0.207 1.00 95.81 72 ASN A CA 1
ATOM 520 C C . ASN A 1 72 ? 8.461 4.505 -0.477 1.00 95.81 72 ASN A C 1
ATOM 522 O O . ASN A 1 72 ? 9.014 4.417 -1.574 1.00 95.81 72 ASN A O 1
ATOM 526 N N . ALA A 1 73 ? 8.622 3.591 0.485 1.00 96.88 73 ALA A N 1
ATOM 527 C CA . ALA A 1 73 ? 9.399 2.366 0.300 1.00 96.88 73 ALA A CA 1
ATOM 528 C C . ALA A 1 73 ? 8.773 1.451 -0.768 1.00 96.88 73 ALA A C 1
ATOM 530 O O . ALA A 1 73 ? 9.462 1.040 -1.699 1.00 96.88 73 ALA A O 1
ATOM 531 N N . ALA A 1 74 ? 7.457 1.222 -0.704 1.00 95.88 74 ALA A N 1
ATOM 532 C CA . ALA A 1 74 ? 6.724 0.429 -1.690 1.00 95.88 74 ALA A CA 1
ATOM 533 C C . ALA A 1 74 ? 6.840 1.014 -3.106 1.00 95.88 74 ALA A C 1
ATOM 535 O O . ALA A 1 74 ? 7.103 0.278 -4.054 1.00 95.88 74 ALA A O 1
ATOM 536 N N . ARG A 1 75 ? 6.732 2.343 -3.255 1.00 96.06 75 ARG A N 1
ATOM 537 C CA . ARG A 1 75 ? 6.920 3.016 -4.551 1.00 96.06 75 ARG A CA 1
ATOM 538 C C . ARG A 1 75 ? 8.336 2.830 -5.099 1.00 96.06 75 ARG A C 1
ATOM 540 O O . ARG A 1 75 ? 8.496 2.621 -6.298 1.00 96.06 75 ARG A O 1
ATOM 547 N N . ARG A 1 76 ? 9.363 2.903 -4.243 1.00 97.25 76 ARG A N 1
ATOM 548 C CA . ARG A 1 76 ? 10.757 2.657 -4.656 1.00 97.25 76 ARG A CA 1
ATOM 549 C C . ARG A 1 76 ? 10.945 1.220 -5.143 1.00 97.25 76 ARG A C 1
ATOM 551 O O . ARG A 1 76 ? 11.519 1.049 -6.214 1.00 97.25 76 ARG A O 1
ATOM 558 N N . HIS A 1 77 ? 10.411 0.238 -4.412 1.00 97.94 77 HIS A N 1
ATOM 559 C CA . HIS A 1 77 ? 10.470 -1.183 -4.781 1.00 97.94 77 HIS A CA 1
ATOM 560 C C . HIS A 1 77 ? 9.707 -1.487 -6.077 1.00 97.94 77 HIS A C 1
ATOM 562 O O . HIS A 1 77 ? 10.226 -2.147 -6.967 1.00 97.94 77 HIS A O 1
ATOM 568 N N . ALA A 1 78 ? 8.500 -0.938 -6.241 1.00 96.88 78 ALA A N 1
ATOM 569 C CA . ALA A 1 78 ? 7.734 -1.079 -7.481 1.00 96.88 78 ALA A CA 1
ATOM 570 C C . ALA A 1 78 ? 8.471 -0.472 -8.687 1.00 96.88 78 ALA A C 1
ATOM 572 O O . ALA A 1 78 ? 8.508 -1.073 -9.757 1.00 96.88 78 ALA A O 1
ATOM 573 N N . GLY A 1 79 ? 9.104 0.692 -8.501 1.00 97.44 79 GLY A N 1
ATOM 574 C CA . GLY A 1 79 ? 9.950 1.288 -9.531 1.00 97.44 79 GLY A CA 1
ATOM 575 C C . GLY A 1 79 ? 11.198 0.456 -9.838 1.00 97.44 79 GLY A C 1
ATOM 576 O O . GLY A 1 79 ? 11.659 0.465 -10.971 1.00 97.44 79 GLY A O 1
ATOM 577 N N . ASP A 1 80 ? 11.760 -0.248 -8.855 1.00 98.56 80 ASP A N 1
ATOM 578 C CA . ASP A 1 80 ? 12.892 -1.157 -9.061 1.00 98.56 80 ASP A CA 1
ATOM 579 C C . ASP A 1 80 ? 12.516 -2.359 -9.933 1.00 98.56 80 ASP A C 1
ATOM 581 O O . ASP A 1 80 ? 13.135 -2.584 -10.973 1.00 98.56 80 ASP A O 1
ATOM 585 N N . MET A 1 81 ? 11.425 -3.037 -9.571 1.00 98.44 81 MET A N 1
ATOM 586 C CA . MET A 1 81 ? 10.833 -4.129 -10.351 1.00 98.44 81 MET A CA 1
ATOM 587 C C . MET A 1 81 ? 10.529 -3.714 -11.795 1.00 98.44 81 MET A C 1
ATOM 589 O O . MET A 1 81 ? 10.854 -4.436 -12.734 1.00 98.44 81 MET A O 1
ATOM 593 N N . GLN A 1 82 ? 9.950 -2.523 -11.981 1.00 98.44 82 GLN A N 1
ATOM 594 C CA . GLN A 1 82 ? 9.613 -1.998 -13.304 1.00 98.44 82 GLN A CA 1
ATOM 595 C C . GLN A 1 82 ? 10.850 -1.653 -14.145 1.00 98.44 82 GLN A C 1
ATOM 597 O O . GLN A 1 82 ? 10.851 -1.912 -15.345 1.00 98.44 82 GLN A O 1
ATOM 602 N N . ARG A 1 83 ? 11.901 -1.074 -13.549 1.00 98.19 83 ARG A N 1
ATOM 603 C CA . ARG A 1 83 ? 13.126 -0.706 -14.285 1.00 98.19 83 ARG A CA 1
ATOM 604 C C . ARG A 1 83 ? 13.972 -1.910 -14.687 1.00 98.19 83 ARG A C 1
ATOM 606 O O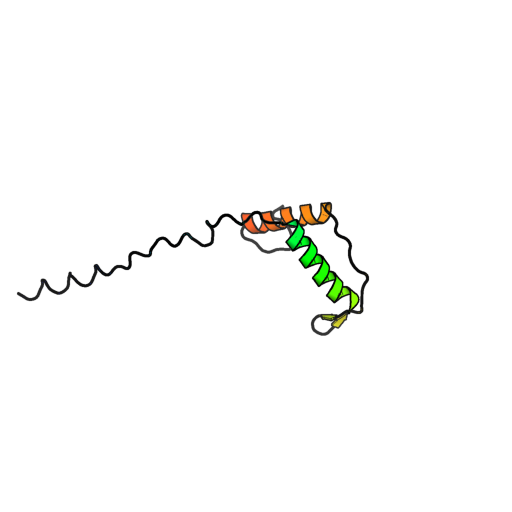 . ARG A 1 83 ? 14.633 -1.852 -15.717 1.00 98.19 83 ARG A O 1
ATOM 613 N N . ASN A 1 84 ? 13.977 -2.954 -13.866 1.00 97.50 84 ASN A N 1
ATOM 614 C CA . ASN A 1 84 ? 14.840 -4.122 -14.034 1.00 97.50 84 ASN A CA 1
ATOM 615 C C . ASN A 1 84 ? 14.087 -5.364 -14.556 1.00 97.50 84 ASN A C 1
ATOM 617 O O . ASN A 1 84 ? 14.653 -6.453 -14.553 1.00 97.50 84 ASN A O 1
ATOM 621 N N . ASP A 1 85 ? 12.831 -5.199 -14.984 1.00 97.81 85 ASP A N 1
ATOM 622 C CA . ASP A 1 85 ? 11.979 -6.235 -15.588 1.00 97.81 85 ASP A CA 1
ATOM 623 C C . ASP A 1 85 ? 11.885 -7.532 -14.764 1.00 97.81 85 ASP A C 1
ATOM 625 O O . ASP A 1 85 ? 12.125 -8.643 -15.241 1.00 97.81 85 ASP A O 1
ATOM 629 N N . PHE A 1 86 ? 11.551 -7.397 -13.478 1.00 97.75 86 PHE A N 1
ATOM 630 C CA . PHE A 1 86 ? 11.348 -8.549 -12.601 1.00 97.75 86 PHE A CA 1
ATOM 631 C C . PHE A 1 86 ? 10.174 -8.350 -11.641 1.00 97.75 86 PHE A C 1
ATOM 633 O O . PHE A 1 86 ? 9.787 -7.232 -11.316 1.00 97.75 86 PHE A O 1
ATOM 640 N N . PHE A 1 87 ? 9.627 -9.458 -11.132 1.00 97.81 87 PHE A N 1
ATOM 641 C CA . PHE A 1 87 ? 8.608 -9.454 -10.082 1.00 97.81 87 PHE A CA 1
ATOM 642 C C . PHE A 1 87 ? 9.049 -10.348 -8.919 1.00 97.81 87 PHE A C 1
ATOM 644 O O . PHE A 1 87 ? 9.043 -11.576 -9.021 1.00 97.81 87 PHE A O 1
ATOM 651 N N . ASN A 1 88 ? 9.479 -9.732 -7.816 1.00 96.69 88 ASN A N 1
ATOM 652 C CA . ASN A 1 88 ? 10.008 -10.439 -6.650 1.00 96.69 88 ASN A CA 1
ATOM 653 C C . ASN A 1 88 ? 9.756 -9.648 -5.355 1.00 96.69 88 ASN A C 1
ATOM 655 O O . ASN A 1 88 ? 9.533 -8.437 -5.356 1.00 96.69 88 ASN A O 1
ATOM 659 N N . HIS A 1 89 ? 9.820 -10.345 -4.224 1.00 97.00 89 HIS A N 1
ATOM 660 C CA . HIS A 1 89 ? 9.802 -9.736 -2.897 1.00 97.00 89 HIS A CA 1
ATOM 661 C C . HIS A 1 89 ? 11.137 -9.088 -2.497 1.00 97.00 89 HIS A C 1
ATOM 663 O O . HIS A 1 89 ? 11.153 -8.301 -1.554 1.00 97.00 89 HIS A O 1
ATOM 669 N N . ARG A 1 90 ? 12.244 -9.423 -3.168 1.00 96.44 90 ARG A N 1
ATOM 670 C CA . ARG A 1 90 ? 13.571 -8.818 -2.969 1.00 96.44 90 ARG A CA 1
ATOM 671 C C . ARG A 1 90 ? 13.874 -7.839 -4.096 1.00 96.44 90 ARG A C 1
ATOM 673 O O . ARG A 1 90 ? 13.487 -8.110 -5.230 1.00 96.44 90 ARG A O 1
ATOM 680 N N . GLY A 1 91 ? 14.507 -6.717 -3.758 1.00 95.12 91 GLY A N 1
ATOM 681 C CA . GLY A 1 91 ? 15.003 -5.753 -4.738 1.00 95.12 91 GLY A CA 1
ATOM 682 C C . GLY A 1 91 ? 16.175 -6.319 -5.536 1.00 95.12 91 GLY A C 1
ATOM 683 O O . GLY A 1 91 ? 16.612 -7.449 -5.300 1.00 95.12 91 GLY A O 1
ATOM 684 N N . SER A 1 92 ? 16.675 -5.540 -6.490 1.00 95.00 92 SER A N 1
ATOM 685 C CA . SER A 1 92 ? 17.879 -5.890 -7.251 1.00 95.00 92 SER A CA 1
ATOM 686 C C . SER A 1 92 ? 19.194 -5.731 -6.467 1.00 95.00 92 SER A C 1
ATOM 688 O O . SER A 1 92 ? 20.258 -5.948 -7.044 1.00 95.00 92 SER A O 1
ATOM 690 N N . ASP A 1 93 ? 19.132 -5.274 -5.214 1.00 86.06 93 ASP A N 1
ATOM 691 C CA . ASP A 1 93 ? 20.273 -5.045 -4.320 1.00 86.06 93 ASP A CA 1
ATOM 692 C C . ASP A 1 93 ? 20.725 -6.286 -3.527 1.00 86.06 93 ASP A C 1
ATOM 694 O O . ASP A 1 93 ? 19.933 -7.242 -3.340 1.00 86.06 93 ASP A O 1
#

Foldseek 3Di:
DPPPPPPPPPPPPPPPPCPPDPVPDPPPPPPPVVVVVVVLVVVQVCQQCWDDDPPDTGHHDHRDDDDPVVVVVVVVQVVQCVVVVHDDPDGPD

Sequence (93 aa):
MPTVLLFALALLACSKPDLASPADEPVATEESGGLASQMLAEVNALRETGCRCGTRWMPPAPALSWNTQLANAARRHAGDMQRNDFFNHRGSD

Radius of gyration: 25.46 Å; chains: 1; bounding box: 36×36×85 Å

Secondary structure (DSSP, 8-state):
--SSTTSSSS-----------TTSS------HHHHHHHHHHHHHHHHHH-EEETTEEE---PPPPP-HHHHHHHHHHHHHHHHTT---SS---

pLDDT: mean 81.22, std 20.56, range [49.38, 98.56]